Protein AF-A0A2S6TB92-F1 (afdb_monomer)

Solvent-accessible surface area (backbone atoms only — not comparable to full-atom values): 5498 Å² total; per-residue (Å²): 115,87,68,59,43,65,92,74,56,78,85,78,66,70,64,35,85,68,37,95,73,62,79,53,74,58,80,88,40,80,82,33,62,87,44,52,64,57,20,46,60,46,41,78,70,40,83,88,81,91,68,90,59,83,75,64,94,60,45,84,76,50,65,86,52,76,69,51,63,86,74,65,68,64,95,63,69,57,93,118

Structure (mmCIF, N/CA/C/O backbone):
data_AF-A0A2S6TB92-F1
#
_entry.id   AF-A0A2S6TB92-F1
#
loop_
_atom_site.group_PDB
_atom_site.id
_atom_site.type_symbol
_atom_site.label_atom_id
_atom_site.label_alt_id
_atom_site.label_comp_id
_atom_site.label_asym_id
_atom_site.label_entity_id
_atom_site.label_seq_id
_atom_site.pdbx_PDB_ins_code
_atom_site.Cartn_x
_atom_site.Cartn_y
_atom_site.Cartn_z
_atom_site.occupancy
_atom_site.B_iso_or_equiv
_atom_site.auth_seq_id
_atom_site.auth_comp_id
_atom_site.auth_asym_id
_atom_site.auth_atom_id
_atom_site.pdbx_PDB_model_num
ATOM 1 N N . MET A 1 1 ? -6.700 -3.866 2.420 1.00 90.06 1 MET A N 1
ATOM 2 C CA . MET A 1 1 ? -5.422 -3.150 2.170 1.00 90.06 1 MET A CA 1
ATOM 3 C C . MET A 1 1 ? -5.318 -2.799 0.690 1.00 90.06 1 MET A C 1
ATOM 5 O O . MET A 1 1 ? -6.131 -3.295 -0.077 1.00 90.06 1 MET A O 1
ATOM 9 N N . LEU A 1 2 ? -4.369 -1.942 0.303 1.00 93.62 2 LEU A N 1
ATOM 10 C CA . LEU A 1 2 ? -4.069 -1.594 -1.091 1.00 93.62 2 LEU A CA 1
ATOM 11 C C . LEU A 1 2 ? -2.557 -1.728 -1.316 1.00 93.62 2 LEU A C 1
ATOM 13 O O . LEU A 1 2 ? -1.792 -1.377 -0.422 1.00 93.62 2 LEU A O 1
ATOM 17 N N . VAL A 1 3 ? -2.152 -2.237 -2.480 1.00 96.50 3 VAL A N 1
ATOM 18 C CA . VAL A 1 3 ? -0.748 -2.494 -2.839 1.00 96.50 3 VAL A C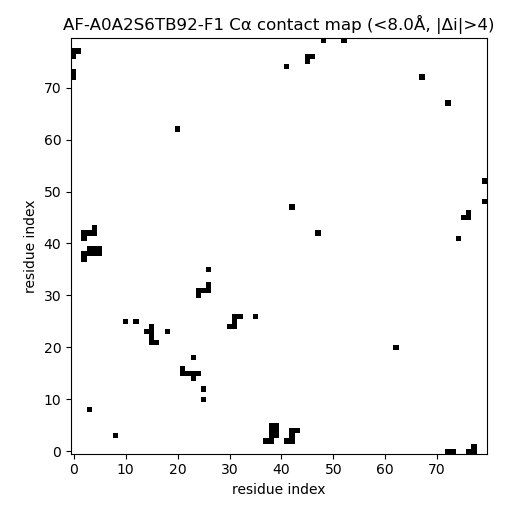A 1
ATOM 19 C C . VAL A 1 3 ? -0.416 -1.930 -4.219 1.00 96.50 3 VAL A C 1
ATOM 21 O O . VAL A 1 3 ? -1.314 -1.702 -5.032 1.00 96.50 3 VAL A O 1
ATOM 24 N N . ILE A 1 4 ? 0.873 -1.714 -4.480 1.00 97.62 4 ILE A N 1
ATOM 25 C CA . ILE A 1 4 ? 1.410 -1.232 -5.758 1.00 97.62 4 ILE A CA 1
ATOM 26 C C . ILE A 1 4 ? 2.134 -2.383 -6.459 1.00 97.62 4 ILE A C 1
ATOM 28 O O . ILE A 1 4 ? 2.953 -3.062 -5.847 1.00 97.62 4 ILE A O 1
ATOM 32 N N . HIS A 1 5 ? 1.859 -2.589 -7.750 1.00 97.81 5 HIS A N 1
ATOM 33 C CA . HIS A 1 5 ? 2.557 -3.603 -8.539 1.00 97.81 5 HIS A CA 1
ATOM 34 C C . HIS A 1 5 ? 3.989 -3.137 -8.859 1.00 97.81 5 HIS A C 1
ATOM 36 O O . HIS A 1 5 ? 4.146 -2.161 -9.598 1.00 97.81 5 HIS A O 1
ATOM 42 N N . PRO A 1 6 ? 5.043 -3.819 -8.373 1.00 96.50 6 PRO A N 1
ATOM 43 C CA . PRO A 1 6 ? 6.416 -3.334 -8.519 1.00 96.50 6 PRO A CA 1
ATOM 44 C C . PRO A 1 6 ? 6.881 -3.315 -9.978 1.00 96.50 6 PRO A C 1
ATOM 46 O O . PRO A 1 6 ? 7.529 -2.367 -10.395 1.00 96.50 6 PRO A O 1
ATOM 49 N N . ASP A 1 7 ? 6.498 -4.314 -10.780 1.00 96.25 7 ASP A N 1
ATOM 50 C CA . ASP A 1 7 ? 6.950 -4.387 -12.178 1.00 96.25 7 ASP A CA 1
ATOM 51 C C . ASP A 1 7 ? 6.196 -3.419 -13.125 1.00 96.25 7 ASP A C 1
ATOM 53 O O . ASP A 1 7 ? 6.628 -3.212 -14.259 1.00 96.25 7 ASP A O 1
ATOM 57 N N . GLU A 1 8 ? 5.079 -2.824 -12.679 1.00 97.12 8 GLU A N 1
ATOM 58 C CA . GLU A 1 8 ? 4.344 -1.782 -13.424 1.00 97.12 8 GLU A CA 1
ATOM 59 C C . GLU A 1 8 ? 4.640 -0.370 -12.899 1.00 97.12 8 GLU A C 1
ATOM 61 O O . GLU A 1 8 ? 4.425 0.618 -13.609 1.00 97.12 8 GLU A O 1
ATOM 66 N N . CYS A 1 9 ? 5.125 -0.259 -11.658 1.00 97.31 9 CYS A N 1
ATOM 67 C CA . CYS A 1 9 ? 5.599 0.994 -11.098 1.00 97.31 9 CYS A CA 1
ATOM 68 C C . CYS A 1 9 ? 6.790 1.509 -11.915 1.00 97.31 9 CYS A C 1
ATOM 70 O O . CYS A 1 9 ? 7.686 0.762 -12.294 1.00 97.31 9 CYS A O 1
ATOM 72 N N . ILE A 1 10 ? 6.789 2.812 -12.192 1.00 97.38 10 ILE A N 1
ATOM 73 C CA . ILE A 1 10 ? 7.854 3.498 -12.941 1.00 97.38 10 ILE A CA 1
ATOM 74 C C . ILE A 1 10 ? 8.574 4.550 -12.089 1.00 97.38 10 ILE A C 1
ATOM 76 O O . ILE A 1 10 ? 9.172 5.476 -12.633 1.00 97.38 10 ILE A O 1
ATOM 80 N N . ASP A 1 11 ? 8.419 4.467 -10.767 1.00 96.81 11 ASP A N 1
ATOM 81 C CA . ASP A 1 11 ? 9.077 5.328 -9.779 1.00 96.81 11 ASP A CA 1
ATOM 82 C C . ASP A 1 11 ? 8.873 6.832 -10.024 1.00 96.81 11 ASP A C 1
ATOM 84 O O . ASP A 1 11 ? 9.779 7.653 -9.892 1.00 96.81 11 ASP A O 1
ATOM 88 N N . CYS A 1 12 ? 7.649 7.222 -10.398 1.00 97.31 12 CYS A N 1
ATOM 89 C CA . CYS A 1 12 ? 7.329 8.622 -10.689 1.00 97.31 12 CYS A CA 1
ATOM 90 C C . CYS A 1 12 ? 7.107 9.490 -9.437 1.00 97.31 12 CYS A C 1
ATOM 92 O O . CYS A 1 12 ? 7.075 10.714 -9.557 1.00 97.31 12 CYS A O 1
ATOM 94 N N . GLY A 1 13 ? 6.899 8.877 -8.264 1.00 95.31 13 GLY A N 1
ATOM 95 C CA . GLY A 1 13 ? 6.725 9.564 -6.976 1.00 95.31 13 GLY A CA 1
ATOM 96 C C . GLY A 1 13 ? 5.420 10.356 -6.806 1.00 95.31 13 GLY A C 1
ATOM 97 O O . GLY A 1 13 ? 5.241 11.036 -5.804 1.00 95.31 13 GLY A O 1
ATOM 98 N N . VAL A 1 14 ? 4.483 10.297 -7.759 1.00 97.44 14 VAL A N 1
ATOM 99 C CA . VAL A 1 14 ? 3.261 11.127 -7.714 1.00 97.44 14 VAL A CA 1
ATOM 100 C C . VAL A 1 14 ? 2.285 10.679 -6.623 1.00 97.44 14 VAL A C 1
ATOM 102 O O . VAL A 1 14 ? 1.560 11.502 -6.080 1.00 97.44 14 VAL A O 1
ATOM 105 N N . CYS A 1 15 ? 2.240 9.387 -6.301 1.00 96.88 15 CYS A N 1
ATOM 106 C CA . CYS A 1 15 ? 1.303 8.845 -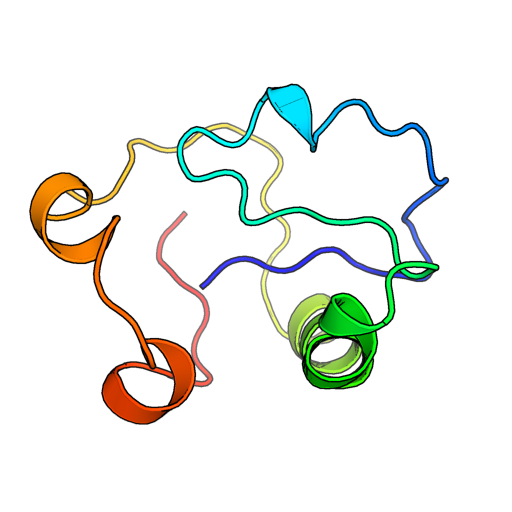5.317 1.00 96.88 15 CYS A CA 1
ATOM 107 C C . CYS A 1 15 ? 1.716 9.100 -3.859 1.00 96.88 15 CYS A C 1
ATOM 109 O O . CYS A 1 15 ? 0.841 9.152 -2.998 1.00 96.88 15 CYS A O 1
ATOM 111 N N . GLU A 1 16 ? 3.010 9.277 -3.589 1.00 96.81 16 GLU A N 1
ATOM 112 C CA . GLU A 1 16 ? 3.564 9.511 -2.249 1.00 96.81 16 GLU A CA 1
ATOM 113 C C . GLU A 1 16 ? 2.898 10.705 -1.530 1.00 96.81 16 GLU A C 1
ATOM 115 O O . GLU A 1 16 ? 2.271 10.479 -0.492 1.00 96.81 16 GLU A O 1
ATOM 120 N N . PRO A 1 17 ? 2.896 11.940 -2.080 1.00 97.19 17 PRO A N 1
ATOM 121 C CA . PRO A 1 17 ? 2.278 13.091 -1.413 1.00 97.19 17 PRO A CA 1
ATOM 122 C C . PRO A 1 17 ? 0.742 13.062 -1.414 1.00 97.19 17 PRO A C 1
ATOM 124 O O . PRO A 1 17 ? 0.107 13.842 -0.706 1.00 97.19 17 PRO A O 1
ATOM 127 N N . GLU A 1 18 ? 0.128 12.195 -2.221 1.00 96.75 18 GLU A N 1
ATOM 128 C CA . GLU A 1 18 ? -1.330 12.093 -2.337 1.00 96.75 18 GLU A CA 1
ATOM 129 C C . GLU A 1 18 ? -1.935 11.168 -1.271 1.00 96.75 18 GLU A C 1
ATOM 131 O O . GLU A 1 18 ? -3.151 11.183 -1.058 1.00 96.75 18 GLU A O 1
ATOM 136 N N . CYS A 1 19 ? -1.116 10.352 -0.597 1.00 95.75 19 CYS A N 1
ATOM 137 C CA . CYS A 1 19 ? -1.569 9.460 0.462 1.00 95.75 19 CYS A CA 1
ATOM 138 C C . CYS A 1 19 ? -1.831 10.249 1.762 1.00 95.75 19 CYS A C 1
ATOM 140 O O . CYS A 1 19 ? -0.879 10.706 2.389 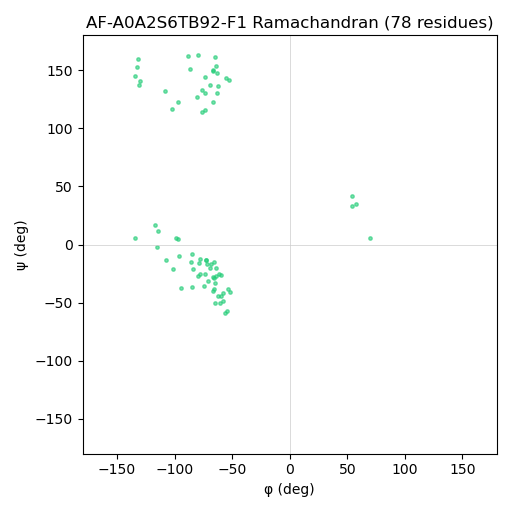1.00 95.75 19 CYS A O 1
ATOM 142 N N . PRO A 1 20 ? -3.083 10.354 2.258 1.00 93.75 20 PRO A N 1
ATOM 143 C CA . PRO A 1 20 ? -3.393 11.174 3.439 1.00 93.75 20 PRO A CA 1
ATOM 144 C C . PRO A 1 20 ? -2.773 10.678 4.752 1.00 93.75 20 PRO A C 1
ATOM 146 O O . PRO A 1 20 ? -2.799 11.396 5.746 1.00 93.75 20 PRO A O 1
ATOM 149 N N . VAL A 1 21 ? -2.297 9.430 4.766 1.00 94.44 21 VAL A N 1
ATOM 150 C CA . VAL A 1 21 ? -1.672 8.762 5.918 1.00 94.44 21 VAL A CA 1
ATOM 151 C C . VAL A 1 21 ? -0.196 8.445 5.666 1.00 94.44 21 VAL A C 1
ATOM 153 O O . VAL A 1 21 ? 0.379 7.662 6.411 1.00 94.44 21 VAL A O 1
ATOM 156 N N . GLU A 1 22 ? 0.383 8.995 4.590 1.00 94.69 22 GLU A N 1
ATOM 157 C CA . GLU A 1 22 ? 1.818 8.902 4.276 1.00 94.69 22 GLU A CA 1
ATOM 158 C C . GLU A 1 22 ? 2.347 7.449 4.246 1.00 94.69 22 GLU A C 1
ATOM 160 O O . GLU A 1 22 ? 3.483 7.167 4.603 1.00 94.69 22 GLU A O 1
ATOM 165 N N . ALA A 1 23 ? 1.506 6.494 3.822 1.00 95.31 23 ALA A N 1
ATOM 166 C CA . ALA A 1 23 ? 1.832 5.062 3.841 1.00 95.31 23 ALA A CA 1
ATOM 167 C C . ALA A 1 23 ? 2.617 4.578 2.608 1.00 95.31 23 ALA A C 1
ATOM 169 O O . ALA A 1 23 ? 3.026 3.419 2.556 1.00 95.31 23 ALA A O 1
ATOM 170 N N . ILE A 1 24 ? 2.769 5.429 1.592 1.00 97.00 24 ILE A N 1
ATOM 171 C CA . ILE A 1 24 ? 3.493 5.111 0.360 1.00 97.00 24 ILE A CA 1
ATOM 172 C C . ILE A 1 24 ? 4.910 5.655 0.505 1.00 97.00 24 ILE A C 1
ATOM 174 O O . ILE A 1 24 ? 5.080 6.851 0.705 1.00 97.00 24 ILE A O 1
ATOM 178 N N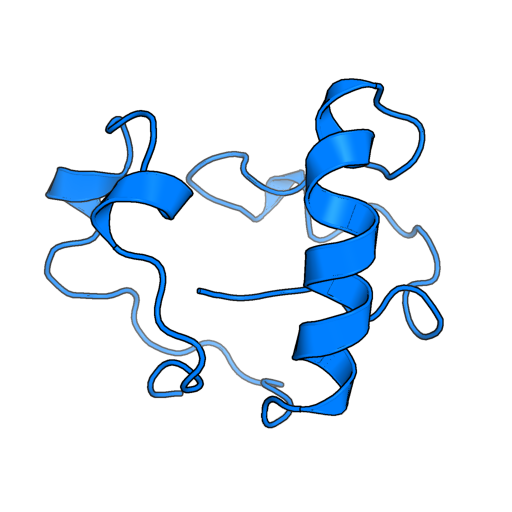 . ILE A 1 25 ? 5.899 4.776 0.370 1.00 96.50 25 ILE A N 1
ATOM 179 C CA . ILE A 1 25 ? 7.328 5.093 0.456 1.00 96.50 25 ILE A CA 1
ATOM 180 C C . ILE A 1 25 ? 8.072 4.453 -0.725 1.00 96.50 25 ILE A C 1
ATOM 182 O O . ILE A 1 25 ? 7.601 3.438 -1.251 1.00 96.50 25 ILE A O 1
ATOM 186 N N . PRO A 1 26 ? 9.206 5.024 -1.169 1.00 96.06 26 PRO A N 1
ATOM 187 C CA . PRO A 1 26 ? 10.008 4.432 -2.234 1.00 96.06 26 PRO A CA 1
ATOM 188 C C . PRO A 1 26 ? 10.635 3.105 -1.786 1.00 96.06 26 PRO A C 1
ATOM 190 O O . PRO A 1 26 ? 10.977 2.927 -0.620 1.00 96.06 26 PRO A O 1
ATOM 193 N N . ASP A 1 27 ? 10.857 2.193 -2.729 1.00 94.12 27 ASP A N 1
ATOM 194 C CA . ASP A 1 27 ? 11.488 0.886 -2.483 1.00 94.12 27 ASP A CA 1
ATOM 195 C C . ASP A 1 27 ? 12.948 0.990 -2.004 1.00 94.12 27 ASP A C 1
ATOM 197 O O . ASP A 1 27 ? 13.476 0.072 -1.379 1.00 94.12 27 ASP A O 1
ATOM 201 N N . THR A 1 28 ? 13.593 2.130 -2.261 1.00 93.81 28 THR A N 1
ATOM 202 C CA . THR A 1 28 ? 14.922 2.465 -1.738 1.00 93.81 28 THR A CA 1
ATOM 203 C C . THR A 1 28 ? 14.930 2.805 -0.246 1.00 93.81 28 THR A C 1
ATOM 205 O O . THR A 1 28 ? 16.011 2.894 0.342 1.00 93.81 28 THR A O 1
ATOM 208 N N . ASP A 1 29 ? 13.765 3.040 0.363 1.00 95.31 29 ASP A N 1
ATOM 209 C CA . ASP A 1 29 ? 13.654 3.245 1.805 1.00 95.31 29 ASP A CA 1
ATOM 210 C C . ASP A 1 29 ? 13.767 1.899 2.536 1.00 95.31 29 ASP A C 1
ATOM 212 O O . ASP A 1 29 ? 13.108 0.921 2.184 1.00 95.31 29 ASP A O 1
ATOM 216 N N . GLY A 1 30 ? 14.587 1.839 3.588 1.00 93.81 30 GLY A N 1
ATOM 217 C CA . GLY A 1 30 ? 14.756 0.622 4.383 1.00 93.81 30 GLY A CA 1
ATOM 218 C C . GLY A 1 30 ? 13.462 0.155 5.057 1.00 93.81 30 GLY A C 1
ATOM 219 O O . GLY A 1 30 ? 13.294 -1.039 5.300 1.00 93.81 30 GLY A O 1
ATOM 220 N N . GLU A 1 31 ? 12.513 1.058 5.322 1.00 92.75 31 GLU A N 1
ATOM 221 C CA . GLU A 1 31 ? 11.199 0.687 5.856 1.00 92.75 31 GLU A CA 1
ATOM 222 C C . GLU A 1 31 ? 10.328 -0.064 4.840 1.00 92.75 31 GLU A C 1
ATOM 224 O O . GLU A 1 31 ? 9.408 -0.787 5.241 1.00 92.75 31 GLU A O 1
ATOM 229 N N . ALA A 1 32 ? 10.624 0.056 3.541 1.00 94.69 32 ALA A N 1
ATOM 230 C CA . ALA 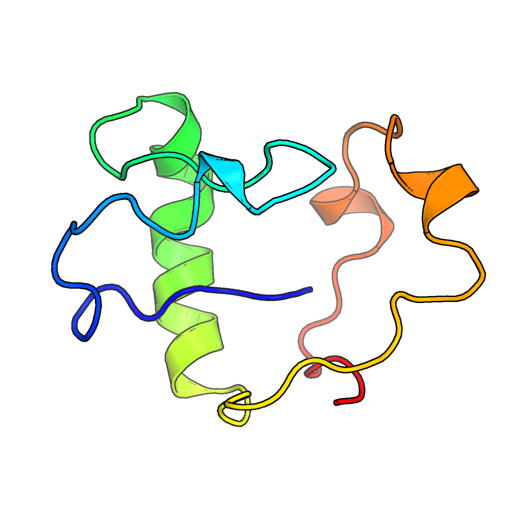A 1 32 ? 9.883 -0.614 2.479 1.00 94.69 32 ALA A CA 1
ATOM 231 C C . ALA A 1 32 ? 10.177 -2.116 2.419 1.00 94.69 32 ALA A C 1
ATOM 233 O O . ALA A 1 32 ? 9.306 -2.874 1.994 1.00 94.69 32 ALA A O 1
ATOM 234 N N . GLU A 1 33 ? 11.351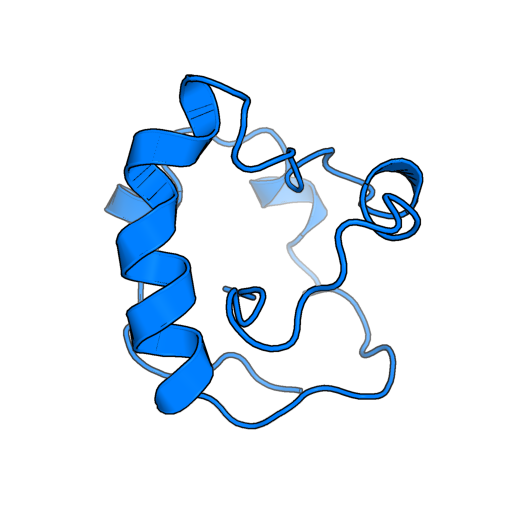 -2.565 2.886 1.00 94.50 33 GLU A N 1
ATOM 235 C CA . GLU A 1 33 ? 11.834 -3.950 2.751 1.00 94.50 33 GLU A CA 1
ATOM 236 C C . GLU A 1 33 ? 10.806 -4.981 3.243 1.00 94.50 33 GLU A C 1
ATOM 238 O O . GLU A 1 33 ? 10.542 -5.975 2.567 1.00 94.50 33 GLU A O 1
ATOM 243 N N . LYS A 1 34 ? 10.131 -4.700 4.367 1.00 93.62 34 LYS A N 1
ATOM 244 C CA . LYS A 1 34 ? 9.097 -5.585 4.936 1.00 93.62 34 LYS A CA 1
ATOM 245 C C . LYS A 1 34 ? 7.817 -5.690 4.094 1.00 93.62 34 LYS A C 1
ATOM 247 O O . LYS A 1 34 ? 7.019 -6.595 4.317 1.00 93.62 34 LYS A O 1
ATOM 252 N N . TRP A 1 35 ? 7.600 -4.769 3.158 1.00 96.31 35 TRP A N 1
ATOM 253 C CA . TRP A 1 35 ? 6.392 -4.674 2.339 1.00 96.31 35 TRP A CA 1
ATOM 254 C C . TRP A 1 35 ? 6.602 -5.092 0.883 1.00 96.31 35 TRP A C 1
ATOM 256 O O . TRP A 1 35 ? 5.610 -5.274 0.177 1.00 96.31 35 TRP A O 1
ATOM 266 N N . LEU A 1 36 ? 7.846 -5.239 0.413 1.00 95.50 36 LEU A N 1
ATOM 267 C CA . LEU A 1 36 ? 8.141 -5.483 -1.005 1.00 95.50 36 LEU A CA 1
ATOM 268 C C . LEU A 1 36 ? 7.503 -6.780 -1.519 1.00 95.50 36 LEU A C 1
ATOM 270 O O . LEU A 1 36 ? 6.805 -6.767 -2.533 1.00 95.50 36 LEU A O 1
ATOM 274 N N . GLU A 1 37 ? 7.701 -7.890 -0.802 1.00 96.06 37 GLU A N 1
ATOM 275 C CA . GLU A 1 37 ? 7.121 -9.188 -1.177 1.00 96.06 37 GLU A CA 1
ATOM 276 C C . GLU A 1 37 ? 5.594 -9.175 -1.070 1.00 96.06 37 GLU A C 1
ATOM 278 O O . GLU A 1 37 ? 4.915 -9.657 -1.972 1.00 96.06 37 GLU A O 1
ATOM 283 N N . LEU A 1 38 ? 5.042 -8.538 -0.030 1.00 96.44 38 LEU A N 1
ATOM 284 C CA . LEU A 1 38 ? 3.595 -8.376 0.122 1.00 96.44 38 LEU A CA 1
ATOM 285 C C . LEU A 1 38 ? 2.991 -7.639 -1.083 1.00 96.44 38 LEU A C 1
ATOM 287 O O . LEU A 1 38 ? 1.997 -8.081 -1.658 1.00 96.44 38 LEU A O 1
ATOM 291 N N . ASN A 1 39 ? 3.590 -6.515 -1.478 1.00 97.06 39 ASN A N 1
ATOM 292 C CA . ASN A 1 39 ? 3.101 -5.728 -2.604 1.00 97.06 39 ASN A CA 1
ATOM 293 C C . ASN A 1 39 ? 3.151 -6.535 -3.901 1.00 97.06 39 ASN A C 1
ATOM 295 O O . ASN A 1 39 ? 2.157 -6.567 -4.623 1.00 97.06 39 ASN A O 1
ATOM 299 N N . ARG A 1 40 ? 4.254 -7.252 -4.152 1.00 97.38 40 ARG A N 1
ATOM 300 C CA . ARG A 1 40 ? 4.389 -8.155 -5.302 1.00 97.38 40 ARG A CA 1
ATOM 301 C C . ARG A 1 40 ? 3.280 -9.206 -5.317 1.00 97.38 40 ARG A C 1
ATOM 303 O O . ARG A 1 40 ? 2.481 -9.225 -6.250 1.00 97.38 40 ARG A O 1
ATOM 310 N N . ASP A 1 41 ? 3.173 -10.004 -4.260 1.00 97.12 41 ASP A N 1
ATOM 311 C CA . ASP A 1 41 ? 2.249 -11.136 -4.187 1.00 97.12 41 ASP A CA 1
ATOM 312 C C . ASP A 1 41 ? 0.785 -10.727 -4.353 1.00 97.12 41 ASP A C 1
ATOM 314 O O . ASP A 1 41 ? 0.020 -11.397 -5.050 1.00 97.12 41 ASP A O 1
ATOM 318 N N . TYR A 1 42 ? 0.365 -9.651 -3.686 1.00 97.31 42 TYR A N 1
ATOM 319 C CA . TYR A 1 42 ? -1.035 -9.232 -3.711 1.00 97.31 42 TYR A CA 1
ATOM 320 C C . TYR A 1 42 ? -1.377 -8.380 -4.928 1.00 97.31 42 TYR A C 1
ATOM 322 O O . TYR A 1 42 ? -2.537 -8.375 -5.334 1.00 97.31 42 TYR A O 1
ATOM 330 N N . SER A 1 43 ? -0.397 -7.747 -5.577 1.00 96.88 43 SER A N 1
ATOM 331 C CA . SER A 1 43 ? -0.626 -7.063 -6.854 1.00 96.88 43 SER A CA 1
ATOM 332 C C . SER A 1 43 ? -0.967 -8.021 -8.000 1.00 96.88 43 SER A C 1
ATOM 334 O O . SER A 1 43 ? -1.721 -7.646 -8.893 1.00 96.88 43 SER A O 1
ATOM 336 N N . GLU A 1 44 ? -0.495 -9.272 -7.945 1.00 96.56 44 GLU A N 1
ATOM 337 C CA . GLU A 1 44 ? -0.863 -10.319 -8.910 1.00 96.56 44 GLU A CA 1
ATOM 338 C C . GLU A 1 44 ? -2.236 -10.950 -8.612 1.00 96.56 44 GLU A C 1
ATOM 340 O O . GLU A 1 44 ? -2.901 -11.469 -9.512 1.00 96.56 44 GLU A O 1
ATOM 345 N N . LYS A 1 45 ? -2.661 -10.940 -7.340 1.00 96.25 45 LYS A N 1
ATOM 346 C CA . LYS A 1 45 ? -3.878 -11.628 -6.868 1.00 96.25 45 LYS A CA 1
ATOM 347 C C . LYS A 1 45 ? -5.110 -10.727 -6.833 1.00 96.25 45 LYS A C 1
ATOM 349 O O . LYS A 1 45 ? -6.220 -11.204 -7.073 1.00 96.25 45 LYS A O 1
ATOM 354 N N . TRP A 1 46 ? -4.951 -9.459 -6.464 1.00 97.12 46 TRP A N 1
ATOM 355 C CA . TRP A 1 46 ? -6.063 -8.532 -6.258 1.00 97.12 46 TRP A CA 1
ATOM 356 C C . TRP A 1 46 ? -6.489 -7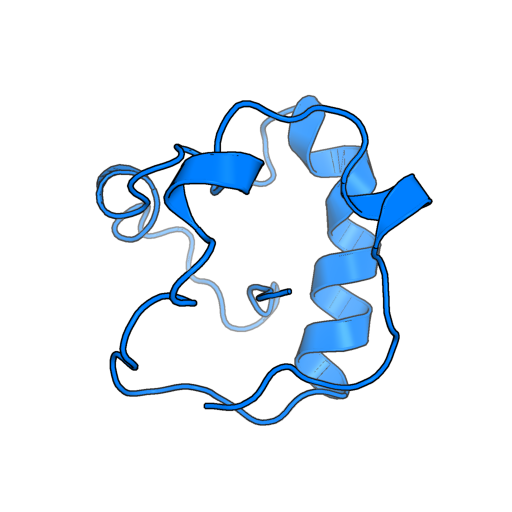.838 -7.560 1.00 97.12 46 TRP A C 1
ATOM 358 O O . TRP A 1 46 ? -5.679 -7.647 -8.467 1.00 97.12 46 TRP A O 1
ATOM 368 N N . PRO A 1 47 ? -7.773 -7.455 -7.689 1.00 95.38 47 PRO A N 1
ATOM 369 C CA . PRO A 1 47 ? -8.246 -6.726 -8.855 1.00 95.38 47 PRO A CA 1
ATOM 370 C C . PRO A 1 47 ? -7.624 -5.326 -8.920 1.00 95.38 47 PRO A C 1
ATOM 372 O O . PRO A 1 47 ? -7.369 -4.682 -7.904 1.00 95.38 47 PRO A O 1
ATOM 375 N N . ASN A 1 48 ? -7.437 -4.829 -10.140 1.00 95.56 48 ASN A N 1
ATOM 376 C CA . ASN A 1 48 ? -6.867 -3.508 -10.373 1.00 95.56 48 ASN A CA 1
ATOM 377 C C . ASN A 1 48 ? -7.874 -2.385 -10.043 1.00 95.56 48 ASN A C 1
ATOM 379 O O . ASN A 1 48 ? -9.006 -2.390 -10.538 1.00 95.56 48 ASN A O 1
ATOM 383 N N . ILE A 1 49 ? -7.444 -1.397 -9.250 1.00 94.06 49 ILE A N 1
ATOM 384 C CA . ILE A 1 49 ? -8.210 -0.183 -8.939 1.00 94.06 49 ILE A CA 1
ATOM 385 C C . ILE A 1 49 ? -7.693 1.000 -9.770 1.00 94.06 49 ILE A C 1
ATOM 387 O O . ILE A 1 49 ? -6.555 1.435 -9.635 1.00 94.06 49 ILE A O 1
ATOM 391 N N . THR A 1 50 ? -8.547 1.549 -10.638 1.00 94.62 50 THR A N 1
ATOM 392 C CA . THR A 1 50 ? -8.198 2.676 -11.538 1.00 94.62 50 THR A CA 1
ATOM 393 C C . THR A 1 50 ? -8.975 3.957 -11.251 1.00 94.62 50 THR A C 1
ATOM 395 O O . THR A 1 50 ? -8.790 4.974 -11.922 1.00 94.62 50 THR A O 1
ATOM 398 N N . ARG A 1 51 ? -9.897 3.919 -10.286 1.00 94.19 51 ARG A N 1
ATOM 399 C CA . ARG A 1 51 ? -10.748 5.047 -9.903 1.00 94.19 51 ARG A CA 1
ATOM 400 C C . ARG A 1 51 ? -10.783 5.165 -8.392 1.00 94.19 51 ARG A C 1
ATOM 402 O O . ARG A 1 51 ? -10.769 4.161 -7.693 1.00 94.19 51 ARG A O 1
ATOM 409 N N . LYS A 1 52 ? -10.856 6.402 -7.904 1.00 92.00 52 LYS A N 1
ATOM 410 C CA . LYS A 1 52 ? -10.987 6.680 -6.476 1.00 92.00 52 LYS A CA 1
ATOM 411 C C . LYS A 1 52 ? -12.345 6.195 -5.964 1.00 92.00 52 LYS A C 1
ATOM 413 O O . LYS A 1 52 ? -13.379 6.663 -6.443 1.00 92.00 52 LYS A O 1
ATOM 418 N N . ALA A 1 53 ? -12.303 5.324 -4.966 1.00 89.38 53 ALA A N 1
ATOM 419 C CA . ALA A 1 53 ? -13.431 4.971 -4.119 1.00 89.38 53 ALA A CA 1
ATOM 420 C C . ALA A 1 53 ? -13.518 5.927 -2.912 1.00 89.38 53 ALA A C 1
ATOM 422 O O . ALA A 1 53 ? -12.5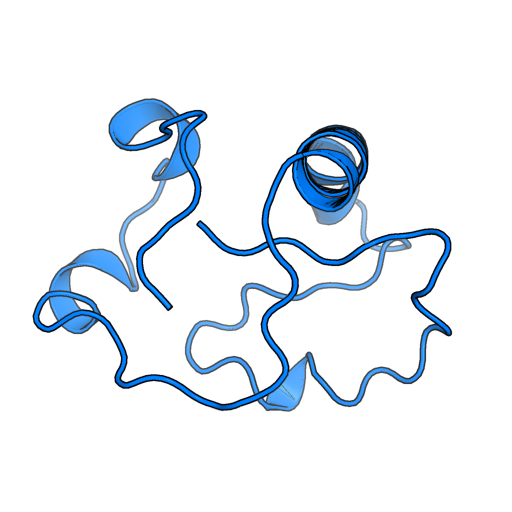32 6.607 -2.592 1.00 89.38 53 ALA A O 1
ATOM 423 N N . PRO A 1 54 ? -14.668 6.009 -2.225 1.00 92.12 54 PRO A N 1
ATOM 424 C CA . PRO A 1 54 ? -14.718 6.567 -0.878 1.00 92.12 54 PRO A CA 1
ATOM 425 C C . PRO A 1 54 ? -13.737 5.838 0.049 1.00 92.12 54 PRO A C 1
ATOM 427 O O . PRO A 1 54 ? -13.553 4.628 -0.061 1.00 92.12 54 PRO A O 1
ATOM 430 N N . SER A 1 55 ? -13.112 6.571 0.970 1.00 91.88 55 SER A N 1
ATOM 431 C CA . SER A 1 55 ? -12.383 5.937 2.071 1.00 91.88 55 SER A CA 1
ATOM 432 C C . SER A 1 55 ? -13.358 5.149 2.960 1.00 91.88 55 SER A C 1
ATOM 434 O O . SER A 1 55 ? -14.523 5.543 3.040 1.00 91.88 55 SER A O 1
ATOM 436 N N . PRO A 1 56 ? -12.900 4.100 3.666 1.00 90.75 56 PRO A N 1
ATOM 437 C CA . PRO A 1 56 ? -13.702 3.438 4.694 1.00 90.75 56 PRO A CA 1
ATOM 438 C C . PRO A 1 56 ? -14.250 4.435 5.728 1.00 90.75 56 PRO A C 1
ATOM 440 O O . PRO A 1 56 ? -13.545 5.371 6.114 1.00 90.75 56 PRO A O 1
ATOM 443 N N . ASP A 1 57 ? -15.488 4.232 6.193 1.00 93.44 57 ASP A N 1
ATOM 444 C CA . ASP A 1 57 ? -16.165 5.130 7.150 1.00 93.44 57 ASP A CA 1
ATOM 445 C C . ASP A 1 57 ? -15.407 5.267 8.485 1.00 93.44 57 ASP A C 1
ATOM 447 O O . ASP A 1 57 ? -15.511 6.273 9.186 1.00 93.44 57 ASP A O 1
ATOM 451 N N . ASP A 1 58 ? -14.628 4.251 8.837 1.00 92.56 58 ASP A N 1
ATOM 452 C CA . ASP A 1 58 ? -13.828 4.140 10.050 1.00 92.56 58 ASP A CA 1
ATOM 453 C C . ASP A 1 58 ? -12.356 4.546 9.857 1.00 92.56 58 ASP A C 1
ATOM 455 O O . ASP A 1 58 ? -11.573 4.468 10.807 1.00 92.56 58 ASP A O 1
ATOM 459 N N . ALA A 1 59 ? -11.969 5.046 8.676 1.00 92.69 59 ALA A N 1
ATOM 460 C CA . ALA A 1 59 ? -10.580 5.371 8.339 1.00 92.69 59 ALA A CA 1
ATOM 461 C C . ALA A 1 59 ? -9.901 6.307 9.359 1.00 92.69 59 ALA A C 1
ATOM 463 O O . ALA A 1 59 ? -8.734 6.103 9.698 1.00 92.69 59 ALA A O 1
ATOM 464 N N . ASP A 1 60 ? -10.628 7.293 9.899 1.00 93.06 60 ASP A N 1
ATOM 465 C CA . ASP A 1 60 ? -10.111 8.218 10.917 1.00 93.06 60 ASP A CA 1
ATOM 466 C C . ASP A 1 60 ? -9.743 7.538 12.242 1.00 93.06 60 ASP A C 1
ATOM 468 O O . ASP A 1 60 ? -8.876 8.032 12.959 1.00 93.06 60 ASP A O 1
ATOM 472 N N . THR A 1 61 ? -10.378 6.410 12.566 1.00 93.06 61 THR A N 1
ATOM 473 C CA . THR A 1 61 ? -10.075 5.634 13.777 1.00 93.06 61 THR A CA 1
ATOM 474 C C . THR A 1 61 ? -8.756 4.879 13.626 1.00 93.06 61 THR A C 1
ATOM 476 O O . THR A 1 61 ? -7.996 4.761 14.584 1.00 93.06 61 THR A O 1
ATOM 479 N N . TYR A 1 62 ? -8.463 4.405 12.414 1.00 93.12 62 TYR A N 1
ATOM 480 C CA . TYR A 1 62 ? -7.316 3.540 12.128 1.00 93.12 62 TYR A CA 1
ATOM 481 C C . TYR A 1 62 ? -6.080 4.282 11.614 1.00 93.12 62 TYR A C 1
ATOM 483 O O . TYR A 1 62 ? -5.017 3.672 11.470 1.00 93.12 62 TYR A O 1
ATOM 491 N N . LYS A 1 63 ? -6.184 5.571 11.277 1.00 91.44 63 LYS A N 1
ATOM 492 C CA . LYS A 1 63 ? -5.087 6.306 10.624 1.00 91.44 63 LYS A CA 1
ATOM 493 C C . LYS A 1 63 ? -3.789 6.302 11.441 1.00 91.44 63 LYS A C 1
ATOM 495 O O . LYS A 1 63 ? -2.747 6.001 10.872 1.00 91.44 63 LYS A O 1
ATOM 500 N N . ASP A 1 64 ? -3.892 6.488 12.758 1.00 91.62 64 ASP A N 1
ATOM 501 C CA . ASP A 1 64 ? -2.756 6.584 13.688 1.00 91.62 64 ASP A CA 1
ATOM 502 C C . ASP A 1 64 ? -2.475 5.261 14.431 1.00 91.62 64 ASP A C 1
ATOM 504 O O . ASP A 1 64 ? -1.644 5.204 15.339 1.00 91.62 64 ASP A O 1
ATOM 508 N N . GLU A 1 65 ? -3.186 4.180 14.088 1.00 93.88 65 GLU A N 1
ATOM 509 C CA . GLU A 1 65 ? -2.997 2.886 14.738 1.00 93.88 65 GLU A CA 1
ATOM 510 C C . GLU A 1 65 ? -1.784 2.141 14.154 1.00 93.88 65 GLU A C 1
ATOM 512 O O . GLU A 1 65 ? -1.690 1.924 12.943 1.00 93.88 65 GLU A O 1
ATOM 517 N N . GLY A 1 66 ? -0.870 1.712 15.031 1.00 92.62 66 GLY A N 1
ATOM 518 C CA . GLY A 1 66 ? 0.259 0.843 14.686 1.00 92.62 66 GLY A CA 1
ATOM 519 C C . GLY A 1 66 ? -0.118 -0.639 14.570 1.00 92.62 66 GLY A C 1
ATOM 520 O O . GLY A 1 66 ? -1.159 -1.078 15.072 1.00 92.62 66 GLY A O 1
ATOM 521 N N . ASP A 1 67 ? 0.762 -1.413 13.928 1.00 93.94 67 ASP A N 1
ATOM 522 C CA . ASP A 1 67 ? 0.668 -2.879 13.787 1.00 93.94 67 ASP A CA 1
ATOM 523 C C . ASP A 1 67 ? -0.637 -3.357 13.113 1.00 93.94 67 ASP A C 1
ATOM 525 O O . ASP A 1 67 ? -1.232 -4.378 13.465 1.00 93.94 67 ASP A O 1
ATOM 529 N N . LYS A 1 68 ? -1.145 -2.571 12.151 1.00 94.31 68 LYS A N 1
ATOM 530 C CA . LYS A 1 68 ? -2.406 -2.869 11.445 1.00 94.31 68 LYS A CA 1
ATOM 531 C C . LYS A 1 68 ? -2.336 -4.128 10.593 1.00 94.31 68 LYS A C 1
ATOM 533 O O . LYS A 1 68 ? -3.364 -4.769 10.390 1.00 94.31 68 LYS A O 1
ATOM 538 N N . TYR A 1 69 ? -1.155 -4.468 10.089 1.00 94.06 69 TYR A N 1
ATOM 539 C CA . TYR A 1 69 ? -0.969 -5.690 9.319 1.00 94.06 69 TYR A CA 1
ATOM 540 C C . TYR A 1 69 ? -1.217 -6.912 10.207 1.00 94.06 69 TYR A C 1
ATOM 542 O O . TYR A 1 69 ? -2.068 -7.739 9.912 1.00 94.06 69 TYR A O 1
ATOM 550 N N . GLU A 1 70 ? -0.593 -6.966 11.373 1.00 95.19 70 GLU A N 1
ATOM 551 C CA . GLU A 1 70 ? -0.722 -8.074 12.314 1.00 95.19 70 GLU A CA 1
ATOM 552 C C . GLU A 1 70 ? -2.147 -8.212 12.869 1.00 95.19 70 GLU A C 1
ATOM 554 O O . GLU A 1 70 ? -2.597 -9.319 13.160 1.00 95.19 70 GLU A O 1
ATOM 559 N N . LYS A 1 71 ? -2.859 -7.092 13.031 1.00 95.19 71 LYS A N 1
ATOM 560 C CA . LYS A 1 71 ? -4.205 -7.066 13.623 1.00 95.19 71 LYS A CA 1
ATOM 561 C C . LYS A 1 71 ? -5.328 -7.340 12.628 1.00 95.19 71 LYS A C 1
ATOM 563 O O . LYS A 1 71 ? -6.334 -7.932 13.014 1.00 95.19 71 LYS A O 1
ATOM 568 N N . TYR A 1 72 ? -5.191 -6.856 11.395 1.00 93.75 72 TYR A N 1
ATOM 569 C CA . TYR A 1 72 ? -6.319 -6.719 10.467 1.00 93.75 72 TYR A CA 1
ATOM 570 C C . TYR A 1 72 ? -6.023 -7.227 9.054 1.00 93.75 72 TYR A C 1
ATOM 572 O O . TYR A 1 72 ? -6.847 -7.028 8.162 1.00 93.75 72 TYR A O 1
ATOM 580 N N . PHE A 1 73 ? -4.858 -7.835 8.810 1.00 94.25 73 PHE A N 1
ATOM 581 C CA . PHE A 1 73 ? -4.563 -8.383 7.493 1.00 94.25 73 PHE A CA 1
ATOM 582 C C . PHE A 1 73 ? -5.530 -9.507 7.111 1.00 94.25 73 PHE A C 1
ATOM 584 O O . PHE A 1 73 ? -5.739 -10.455 7.866 1.00 94.25 73 PHE A O 1
ATOM 591 N N . ASP A 1 74 ? -6.084 -9.382 5.907 1.00 93.69 74 ASP A N 1
ATOM 592 C CA . ASP A 1 74 ? -6.925 -10.369 5.243 1.00 93.69 74 ASP A CA 1
ATOM 593 C C . ASP A 1 74 ? -6.391 -10.553 3.815 1.00 93.69 74 ASP A C 1
ATOM 595 O O . ASP A 1 74 ? -6.023 -9.578 3.153 1.00 93.69 74 ASP A O 1
ATOM 599 N N . GLU A 1 75 ? -6.312 -11.802 3.354 1.00 94.94 75 GLU A N 1
ATOM 600 C CA . GLU A 1 75 ? -5.794 -12.137 2.020 1.00 94.94 75 GLU A CA 1
ATOM 601 C C . GLU A 1 75 ? -6.765 -11.742 0.896 1.00 94.94 75 GLU A C 1
ATOM 603 O O . GLU A 1 75 ? -6.376 -11.667 -0.275 1.00 94.94 75 GLU A O 1
ATOM 608 N N . SER A 1 76 ? -8.031 -11.496 1.230 1.00 93.31 76 SER A N 1
ATOM 609 C CA . SER A 1 76 ? -9.059 -11.064 0.292 1.00 93.31 76 SER A CA 1
ATOM 610 C C . SER A 1 76 ? -8.848 -9.598 -0.096 1.00 93.31 76 SER A C 1
ATOM 612 O O . SER A 1 76 ? -8.457 -8.774 0.736 1.00 93.31 76 SER A O 1
ATOM 614 N N . PRO A 1 77 ? -9.135 -9.227 -1.354 1.00 89.75 77 PRO A N 1
ATOM 615 C CA . PRO A 1 77 ? -9.086 -7.830 -1.751 1.00 89.75 77 PRO A CA 1
ATOM 616 C C . PRO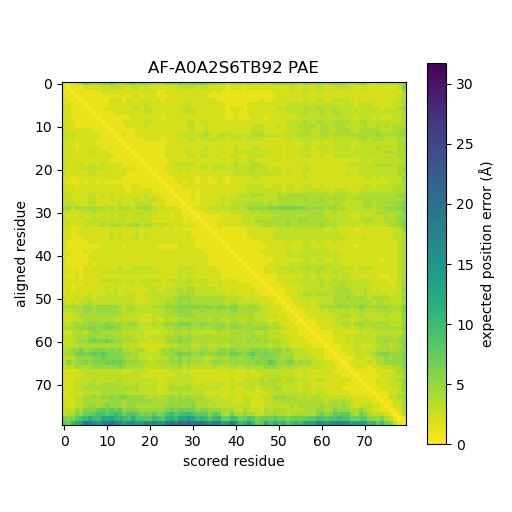 A 1 77 ? -10.129 -7.012 -0.985 1.00 89.75 77 PRO A C 1
ATOM 618 O O . PRO A 1 77 ? -11.218 -7.500 -0.678 1.00 89.75 77 PRO A O 1
ATOM 621 N N . GLY A 1 78 ? -9.802 -5.746 -0.715 1.00 82.50 78 GLY A N 1
ATOM 622 C CA . GLY A 1 78 ? -10.789 -4.788 -0.220 1.00 82.50 78 GLY A CA 1
ATOM 623 C C . GLY A 1 78 ? -11.883 -4.513 -1.255 1.00 82.50 78 GLY A C 1
ATOM 624 O O . GLY A 1 78 ? -11.708 -4.767 -2.449 1.00 82.50 78 GLY A O 1
ATOM 625 N N . GLU A 1 79 ? -13.008 -3.972 -0.798 1.00 77.44 79 GLU A N 1
ATOM 626 C CA . GLU A 1 79 ? -14.055 -3.480 -1.695 1.00 77.44 79 GLU A CA 1
ATOM 627 C C . GLU A 1 79 ? -13.568 -2.214 -2.426 1.00 77.44 79 GLU A C 1
ATOM 629 O O . GLU A 1 79 ? -12.902 -1.362 -1.830 1.00 77.44 79 GLU A O 1
ATOM 634 N N . ALA A 1 80 ? -13.852 -2.137 -3.730 1.00 59.94 80 ALA A N 1
ATOM 635 C CA . ALA A 1 80 ? -13.435 -1.056 -4.629 1.00 59.94 80 ALA A CA 1
ATOM 636 C C . ALA A 1 80 ? -14.538 -0.017 -4.862 1.00 59.94 80 ALA A C 1
ATOM 638 O O . ALA A 1 80 ? -15.734 -0.362 -4.723 1.00 59.94 80 ALA A O 1
#

Foldseek 3Di:
DDADAPVPDPPPCPVQVVDPLSPDDDPPDPVCPVCPVVRNVLVVVADDDDDDDDDPPCCVVCSPDPPCCVVPDDSYDDDD

Mean predicted aligned error: 2.96 Å

Radius of gyration: 12.82 Å; Cα contacts (8 Å, |Δi|>4): 43; chains: 1; bounding box: 31×25×28 Å

Sequence (80 aa):
MLVIHPDECIDCGVCEPECPVEAIIPDTDGEAEKWLELNRDYSEKWPNITRKAPSPDDADTYKDEGDKYEKYFDESPGEA

Secondary structure (DSSP, 8-state):
-----TTT-----SSTTT-TT-----TTSGGGHHHHHHHHHHHHHSPPP-SPPPPPTTHHHHTT-S-HHHHH--SSPPP-

Nearest PDB structures (foldseek):
  1g3o-assembly1_A  TM=9.066E-01  e=1.239E-04  Azotobacter vinelandii

pLDDT: mean 94.01, std 4.92, range [59.94, 97.81]